Protein AF-A0A9I9EAM4-F1 (afdb_monomer_lite)

Sequence (39 aa):
MSLSKSQTTKGIWLARCAGIEPCTLVMDLEGTDGRERGE

Foldseek 3Di:
DDDDDAWDDDAKDKDWDP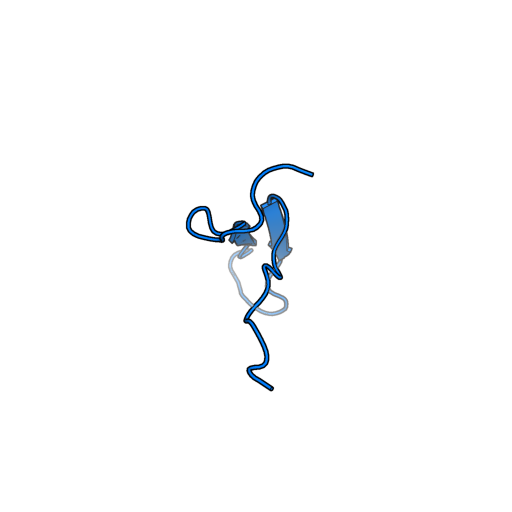PDPPTDIDIDGGDPPGPPPDD

Radius of gyration: 14.72 Å; chains: 1; bounding box: 26×21×46 Å

Structure (mmCIF, N/CA/C/O backbone):
data_AF-A0A9I9EAM4-F1
#
_entry.id   AF-A0A9I9EAM4-F1
#
loop_
_atom_site.group_PDB
_atom_site.id
_atom_site.type_symbol
_atom_site.label_atom_id
_atom_site.label_alt_id
_atom_site.label_comp_id
_atom_site.label_asym_id
_atom_site.label_entity_id
_atom_site.label_seq_id
_atom_site.pdbx_PDB_ins_code
_atom_site.Cartn_x
_atom_site.Cartn_y
_atom_site.Cartn_z
_atom_site.occupancy
_atom_site.B_iso_or_equiv
_atom_site.auth_seq_id
_atom_site.auth_comp_id
_atom_site.auth_asym_id
_atom_site.auth_atom_id
_atom_site.pdbx_PDB_model_num
ATOM 1 N N . MET A 1 1 ? 2.514 -12.694 -27.552 1.00 47.16 1 MET A N 1
ATOM 2 C CA . MET A 1 1 ? 2.409 -11.330 -26.995 1.00 47.16 1 MET A CA 1
ATOM 3 C C . MET A 1 1 ? 2.514 -11.468 -25.484 1.00 47.16 1 MET A C 1
ATOM 5 O O . MET A 1 1 ? 1.586 -11.979 -24.875 1.00 47.16 1 MET A O 1
ATOM 9 N N . SER A 1 2 ? 3.677 -11.204 -24.887 1.00 57.12 2 SER A N 1
ATOM 10 C CA . SER A 1 2 ? 3.836 -11.309 -23.431 1.00 57.12 2 SER A CA 1
ATOM 11 C C . SER A 1 2 ? 3.308 -10.031 -22.783 1.00 57.12 2 SER A C 1
ATOM 13 O O . SER A 1 2 ? 3.848 -8.961 -23.051 1.00 57.12 2 SER A O 1
ATOM 15 N N . LEU A 1 3 ? 2.267 -10.132 -21.954 1.00 71.88 3 LEU A N 1
ATOM 16 C CA . LEU A 1 3 ? 1.837 -9.037 -21.082 1.00 71.88 3 LEU A CA 1
ATOM 17 C C . LEU A 1 3 ? 2.962 -8.783 -20.069 1.00 71.88 3 LEU A C 1
ATOM 19 O O . LEU A 1 3 ? 3.225 -9.625 -19.208 1.00 71.88 3 LEU A O 1
ATOM 23 N N . SER A 1 4 ? 3.688 -7.677 -20.217 1.00 76.19 4 SER A N 1
ATOM 24 C CA . SER A 1 4 ? 4.699 -7.266 -19.244 1.00 76.19 4 SER A CA 1
ATOM 25 C C . SER A 1 4 ? 4.011 -6.797 -17.965 1.00 76.19 4 SER A C 1
ATOM 27 O O . SER A 1 4 ? 3.019 -6.076 -18.024 1.00 76.19 4 SER A O 1
ATOM 29 N N . LYS A 1 5 ? 4.534 -7.205 -16.806 1.00 84.88 5 LYS A N 1
ATOM 30 C CA . LYS A 1 5 ? 4.120 -6.625 -15.523 1.00 84.88 5 LYS A CA 1
ATOM 31 C C . LYS A 1 5 ? 4.647 -5.194 -15.432 1.00 84.88 5 LYS A C 1
ATOM 33 O O . LYS A 1 5 ? 5.807 -4.983 -15.783 1.00 84.88 5 LYS A O 1
ATOM 38 N N . SER A 1 6 ? 3.810 -4.272 -14.962 1.00 87.00 6 SER A N 1
ATOM 39 C CA . SER A 1 6 ? 4.159 -2.863 -14.774 1.00 87.00 6 SER A CA 1
ATOM 40 C C . SER A 1 6 ? 4.154 -2.445 -13.306 1.00 87.00 6 SER A C 1
ATOM 42 O O . SER A 1 6 ? 3.549 -3.124 -12.471 1.00 87.00 6 SER A O 1
ATOM 44 N N . GLN A 1 7 ? 4.822 -1.333 -12.986 1.00 90.62 7 GLN A N 1
ATOM 45 C CA . GLN A 1 7 ? 4.802 -0.748 -11.646 1.00 90.62 7 GLN A CA 1
ATOM 46 C C . GLN A 1 7 ? 3.402 -0.192 -11.363 1.00 90.62 7 GLN A C 1
ATOM 48 O O . GLN A 1 7 ? 2.853 0.566 -12.160 1.00 90.62 7 GLN A O 1
ATOM 53 N N . THR A 1 8 ? 2.821 -0.555 -10.220 1.00 91.56 8 THR A N 1
ATOM 54 C CA . THR A 1 8 ? 1.477 -0.098 -9.824 1.00 91.56 8 THR A CA 1
ATOM 55 C C . THR A 1 8 ? 1.529 0.953 -8.723 1.00 91.56 8 THR A C 1
ATOM 57 O O . THR A 1 8 ? 0.903 2.001 -8.851 1.00 91.56 8 THR A O 1
ATOM 60 N N . THR A 1 9 ? 2.294 0.706 -7.656 1.00 93.00 9 THR A N 1
ATOM 61 C CA . THR A 1 9 ? 2.471 1.677 -6.568 1.00 93.00 9 THR A CA 1
ATOM 62 C C . THR A 1 9 ? 3.549 2.676 -6.964 1.00 93.00 9 THR A C 1
ATOM 64 O O . THR A 1 9 ? 4.670 2.270 -7.264 1.00 93.00 9 THR A O 1
ATOM 67 N N . LYS A 1 10 ? 3.211 3.967 -6.960 1.00 92.44 10 LYS A N 1
ATOM 68 C CA . LYS A 1 10 ? 4.135 5.083 -7.198 1.00 92.44 10 LYS A CA 1
ATOM 69 C C . LYS A 1 10 ? 4.228 5.943 -5.939 1.00 92.44 10 LYS A C 1
ATOM 71 O O . LYS A 1 10 ? 3.196 6.325 -5.387 1.00 92.44 10 LYS A O 1
ATOM 76 N N . GLY A 1 11 ? 5.440 6.252 -5.492 1.00 93.19 11 GLY A N 1
ATOM 77 C CA . GLY A 1 11 ? 5.711 7.011 -4.273 1.00 93.19 11 GLY A CA 1
ATOM 78 C C . GLY A 1 11 ? 5.385 6.263 -2.974 1.00 93.19 11 GLY A C 1
ATOM 79 O O . GLY A 1 11 ? 5.609 5.060 -2.846 1.00 93.19 11 GLY A O 1
ATOM 80 N N . ILE A 1 12 ? 4.890 7.009 -1.985 1.00 96.69 12 ILE A N 1
ATOM 81 C CA . ILE A 1 12 ? 4.556 6.527 -0.638 1.00 96.69 12 ILE A CA 1
ATOM 82 C C . ILE A 1 12 ? 3.085 6.825 -0.379 1.00 96.69 12 ILE A C 1
ATOM 84 O O . ILE A 1 12 ? 2.644 7.964 -0.541 1.00 96.69 12 ILE A O 1
ATOM 88 N N . TRP A 1 13 ? 2.347 5.820 0.074 1.00 97.62 13 TRP A N 1
ATOM 89 C CA . TRP A 1 13 ? 0.932 5.935 0.406 1.00 97.62 13 TRP A CA 1
ATOM 90 C C . TRP A 1 13 ? 0.714 5.655 1.887 1.00 97.62 13 TRP A C 1
ATOM 92 O O . TRP A 1 13 ? 1.383 4.801 2.464 1.00 97.62 13 TRP A O 1
ATOM 102 N N . LEU A 1 14 ? -0.231 6.369 2.502 1.00 98.19 14 LEU A N 1
ATOM 103 C CA . LEU A 1 14 ? -0.602 6.207 3.907 1.00 98.19 14 LEU A CA 1
ATOM 104 C C . LEU A 1 14 ? -2.125 6.124 4.035 1.00 98.19 14 LEU A C 1
ATOM 106 O O . LEU A 1 14 ? -2.842 6.990 3.533 1.00 98.19 14 LEU A O 1
ATOM 110 N N . ALA A 1 15 ? -2.615 5.110 4.742 1.00 97.94 15 ALA A N 1
ATOM 111 C CA . ALA A 1 15 ? -4.036 4.929 5.019 1.00 97.94 15 ALA A CA 1
ATOM 112 C C . ALA A 1 15 ? -4.278 4.531 6.479 1.00 97.94 15 ALA A C 1
ATOM 114 O O . ALA A 1 15 ? -3.433 3.908 7.118 1.00 97.94 15 ALA A O 1
ATOM 115 N N . ARG A 1 16 ? -5.463 4.861 7.001 1.00 97.94 16 ARG A N 1
ATOM 116 C CA . ARG A 1 16 ? -5.943 4.367 8.299 1.00 97.94 16 ARG A CA 1
ATOM 117 C C . ARG A 1 16 ? -6.742 3.081 8.100 1.00 97.94 16 ARG A C 1
ATOM 119 O O . ARG A 1 16 ? -7.652 3.055 7.272 1.00 97.94 16 ARG A O 1
ATOM 126 N N . CYS A 1 17 ? -6.485 2.057 8.909 1.00 97.50 17 CYS A N 1
ATOM 127 C CA . CYS A 1 17 ? -7.322 0.860 8.954 1.00 97.50 17 CYS A CA 1
ATOM 128 C C . CYS A 1 17 ? -8.644 1.160 9.668 1.00 97.50 17 CYS A C 1
ATOM 130 O O . CYS A 1 17 ? -8.678 1.389 10.876 1.00 97.50 17 CYS A O 1
ATOM 132 N N . ALA A 1 18 ? -9.750 1.172 8.924 1.00 97.12 18 ALA A N 1
ATOM 133 C CA . ALA A 1 18 ? -11.072 1.325 9.518 1.00 97.12 18 ALA A CA 1
ATOM 134 C C . ALA A 1 18 ? -11.424 0.099 10.380 1.00 97.12 18 ALA A C 1
ATOM 136 O O . ALA A 1 18 ? -11.267 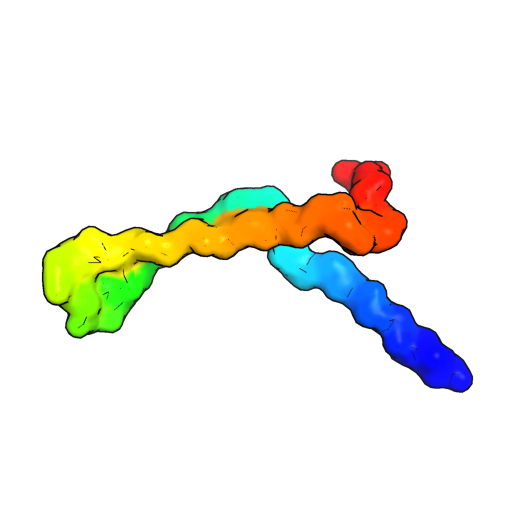-1.035 9.937 1.00 97.12 18 ALA A O 1
ATOM 137 N N . GLY A 1 19 ? -11.918 0.336 11.597 1.00 96.69 19 GLY A N 1
ATOM 138 C CA . GLY A 1 19 ? -12.384 -0.727 12.494 1.00 96.69 19 GLY A CA 1
ATOM 139 C C . GLY A 1 19 ? -11.286 -1.495 13.235 1.00 96.69 19 GLY A C 1
ATOM 140 O O . GLY A 1 19 ? -11.607 -2.468 13.910 1.00 96.69 19 GLY A O 1
ATOM 141 N N . ILE A 1 20 ? -10.020 -1.072 13.135 1.00 97.00 20 ILE A N 1
ATOM 142 C CA . ILE A 1 20 ? -8.916 -1.632 13.925 1.00 97.00 20 ILE A CA 1
ATOM 143 C C . ILE A 1 20 ? -8.510 -0.625 15.000 1.00 97.00 20 ILE A C 1
ATOM 145 O O . ILE A 1 20 ? -8.131 0.501 14.680 1.00 97.00 20 ILE A O 1
ATOM 149 N N . GLU A 1 21 ? -8.572 -1.068 16.258 1.00 95.25 21 GLU A N 1
ATOM 150 C CA . GLU A 1 21 ? -8.072 -0.345 17.426 1.00 95.25 21 GLU A CA 1
ATOM 151 C C . GLU A 1 21 ? -6.893 -1.103 18.064 1.00 95.25 21 GLU A C 1
ATOM 153 O O . GLU A 1 21 ? -6.950 -2.334 18.165 1.00 95.25 21 GLU A O 1
ATOM 158 N N . PRO A 1 22 ? -5.834 -0.404 18.514 1.00 94.88 22 PRO A N 1
ATOM 159 C CA . PRO A 1 22 ? -5.658 1.053 18.476 1.00 94.88 22 PRO A CA 1
ATOM 160 C C . PRO A 1 22 ? -5.510 1.591 17.042 1.00 94.88 22 PRO A C 1
ATOM 162 O O . PRO A 1 22 ? -5.270 0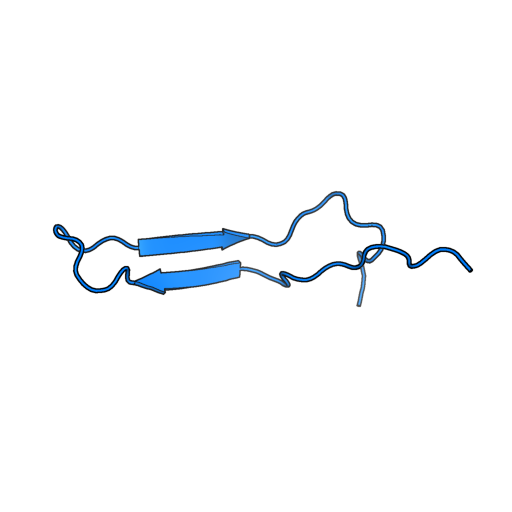.811 16.117 1.00 94.88 22 PRO A O 1
ATOM 165 N N . CYS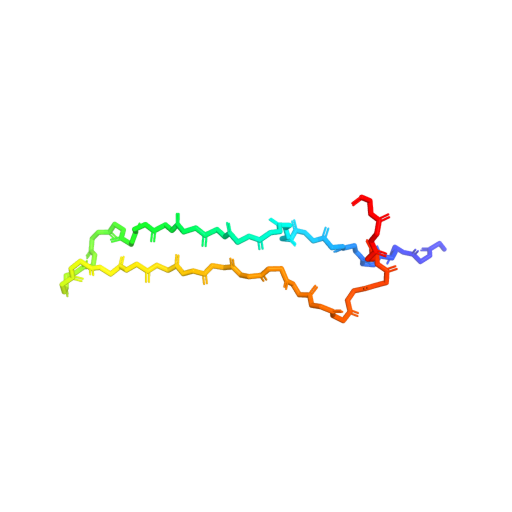 A 1 23 ? -5.645 2.913 16.863 1.00 96.81 23 CYS A N 1
ATOM 166 C CA . CYS A 1 23 ? -5.455 3.601 15.578 1.00 96.81 23 CYS A CA 1
ATOM 167 C C . CYS A 1 23 ? -4.263 3.023 14.798 1.00 96.81 23 CYS A C 1
ATOM 169 O O . CYS A 1 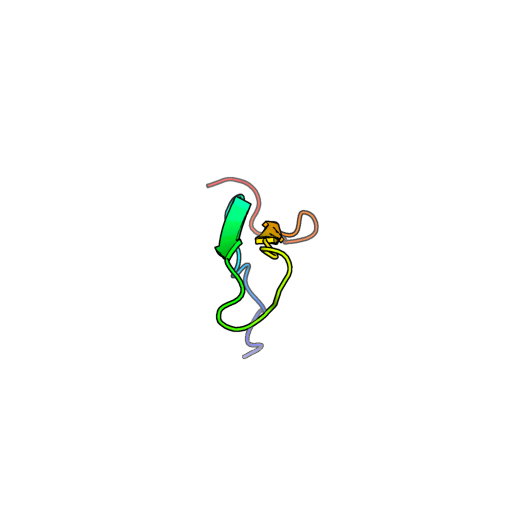23 ? -3.100 3.248 15.137 1.00 96.81 23 CYS A O 1
ATOM 171 N N . THR A 1 24 ? -4.579 2.256 13.756 1.00 97.88 24 THR A N 1
ATOM 172 C CA . THR A 1 24 ? -3.594 1.533 12.953 1.00 97.88 24 THR A CA 1
ATOM 173 C C . THR A 1 24 ? -3.444 2.220 11.604 1.00 97.88 24 THR A C 1
ATOM 175 O O . THR A 1 24 ? -4.429 2.463 10.899 1.00 97.88 24 THR A O 1
ATOM 178 N N . LEU A 1 25 ? -2.201 2.535 11.248 1.00 98.06 25 LEU A N 1
ATOM 179 C CA . LEU A 1 25 ? -1.832 3.133 9.970 1.00 98.06 25 LEU A CA 1
ATOM 180 C C . LEU A 1 25 ? -1.089 2.101 9.119 1.00 98.06 25 LEU A C 1
ATOM 182 O O . LEU A 1 25 ? -0.244 1.369 9.630 1.00 98.06 25 LEU A O 1
ATOM 186 N N . VAL A 1 26 ? -1.385 2.069 7.823 1.00 97.69 26 VAL A N 1
ATOM 187 C CA . VAL A 1 26 ? -0.692 1.238 6.833 1.00 97.69 26 VAL A CA 1
ATOM 188 C C . VAL A 1 26 ? 0.029 2.149 5.860 1.00 97.69 26 VAL A C 1
ATOM 190 O O . VAL A 1 26 ? -0.561 3.095 5.335 1.00 97.69 26 VAL A O 1
ATOM 193 N N . MET A 1 27 ? 1.302 1.842 5.631 1.00 98.31 27 MET A N 1
ATOM 194 C CA . MET A 1 27 ? 2.123 2.472 4.608 1.00 98.31 27 MET A CA 1
ATOM 195 C C . MET A 1 27 ? 2.355 1.484 3.472 1.00 98.31 27 MET A C 1
ATOM 197 O O . MET A 1 27 ? 2.803 0.367 3.725 1.00 98.31 27 MET A O 1
ATOM 201 N N . ASP A 1 28 ? 2.075 1.909 2.245 1.00 97.25 28 ASP A N 1
ATOM 202 C CA . ASP A 1 28 ? 2.441 1.177 1.031 1.00 97.25 28 ASP A CA 1
ATOM 203 C C . ASP A 1 28 ? 3.553 1.939 0.300 1.00 97.25 28 ASP A C 1
ATOM 205 O O . ASP A 1 28 ? 3.510 3.171 0.200 1.00 97.25 28 ASP A O 1
ATOM 209 N N . LEU A 1 29 ? 4.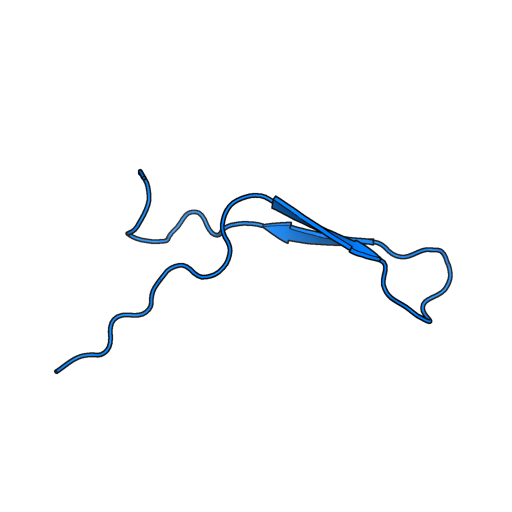578 1.217 -0.154 1.00 95.62 29 LEU A N 1
ATOM 210 C CA . LEU A 1 29 ? 5.809 1.792 -0.701 1.00 95.62 29 LEU A CA 1
ATOM 211 C C . LEU A 1 29 ? 6.015 1.338 -2.144 1.00 95.62 29 LEU A C 1
ATOM 213 O O . LEU A 1 29 ? 5.892 0.153 -2.456 1.00 95.62 29 LEU A O 1
ATOM 217 N N . GLU A 1 30 ? 6.400 2.270 -3.016 1.00 94.56 30 GLU A N 1
ATOM 218 C CA . GLU A 1 30 ? 6.853 1.935 -4.365 1.00 94.56 30 GLU A CA 1
ATOM 219 C C . GLU A 1 30 ? 8.033 0.954 -4.324 1.00 94.56 30 GLU A C 1
ATOM 221 O O . GLU A 1 30 ? 9.059 1.183 -3.678 1.00 94.56 30 GLU A O 1
ATOM 226 N N . GLY A 1 31 ? 7.872 -0.157 -5.045 1.00 91.12 31 GLY A N 1
ATOM 227 C CA . GLY A 1 31 ? 8.921 -1.148 -5.235 1.00 91.12 31 GLY A CA 1
ATOM 228 C C . GLY A 1 31 ? 10.075 -0.585 -6.066 1.00 91.12 31 GLY A C 1
ATOM 229 O O . GLY A 1 31 ? 9.867 0.072 -7.080 1.00 91.12 31 GLY A O 1
ATOM 230 N N . THR A 1 32 ? 11.310 -0.868 -5.659 1.00 89.56 32 THR A N 1
ATOM 231 C CA . THR A 1 32 ? 12.517 -0.295 -6.280 1.00 89.56 32 THR A CA 1
ATOM 232 C C . THR A 1 32 ? 13.156 -1.177 -7.354 1.00 89.56 32 THR A C 1
ATOM 234 O O . THR A 1 32 ? 14.030 -0.703 -8.077 1.00 89.56 32 THR A O 1
ATOM 237 N N . ASP A 1 33 ? 12.716 -2.432 -7.482 1.00 85.62 33 ASP A N 1
ATOM 238 C CA . ASP A 1 33 ? 13.243 -3.430 -8.433 1.00 85.62 33 ASP A CA 1
ATOM 239 C C . ASP A 1 33 ? 12.444 -3.483 -9.759 1.00 85.62 33 ASP A C 1
ATOM 241 O O . ASP A 1 33 ? 12.589 -4.388 -10.582 1.00 85.62 33 ASP A O 1
ATOM 245 N N . GLY A 1 34 ? 11.556 -2.506 -9.980 1.00 76.31 34 GLY A N 1
ATOM 246 C CA . GLY A 1 34 ? 10.817 -2.336 -11.229 1.00 76.31 34 GLY A CA 1
ATOM 247 C C . GLY A 1 34 ? 11.688 -1.732 -12.336 1.00 76.31 34 GLY A C 1
ATOM 248 O O . GLY A 1 34 ? 12.477 -0.818 -12.106 1.00 76.31 34 GLY A O 1
ATOM 249 N N . ARG A 1 35 ? 11.511 -2.196 -13.581 1.00 75.25 35 ARG A N 1
ATOM 250 C CA . ARG A 1 35 ? 12.234 -1.672 -14.762 1.00 75.25 35 ARG A CA 1
ATOM 251 C C . ARG A 1 35 ? 11.825 -0.248 -15.177 1.00 75.25 35 ARG A C 1
ATOM 253 O O . ARG A 1 35 ? 12.422 0.300 -16.093 1.00 75.25 35 ARG A O 1
ATOM 260 N N . GLU A 1 36 ? 10.826 0.340 -14.525 1.00 73.81 36 GLU A N 1
ATOM 261 C CA . GLU A 1 36 ? 10.152 1.593 -14.914 1.00 73.81 36 GLU A CA 1
ATOM 262 C C . GLU A 1 36 ? 10.657 2.824 -14.143 1.00 73.81 36 GLU A C 1
ATOM 264 O O . GLU A 1 36 ? 9.948 3.818 -13.990 1.00 73.81 36 GLU A O 1
ATOM 269 N N . ARG A 1 37 ? 11.865 2.748 -13.582 1.00 64.31 37 ARG A N 1
ATOM 270 C CA . ARG A 1 37 ? 12.430 3.807 -12.744 1.00 64.31 37 ARG A CA 1
ATOM 271 C C . ARG A 1 37 ? 12.870 4.993 -13.619 1.00 64.31 37 ARG A C 1
ATOM 273 O O . ARG A 1 37 ? 13.835 4.848 -14.363 1.00 64.31 37 ARG A O 1
ATOM 280 N N . GLY A 1 38 ? 12.216 6.153 -13.493 1.00 61.22 38 GLY A N 1
ATOM 281 C CA . GLY A 1 38 ? 12.685 7.415 -14.094 1.00 61.22 38 GLY A CA 1
ATOM 282 C C . GLY A 1 38 ? 11.708 8.190 -14.989 1.00 61.22 38 GLY A C 1
ATOM 283 O O . GLY A 1 38 ? 12.166 8.756 -15.978 1.00 61.22 38 GLY A O 1
ATOM 284 N N . GLU A 1 39 ? 10.415 8.247 -14.650 1.00 50.28 39 GLU A N 1
ATOM 285 C CA . GLU A 1 39 ? 9.557 9.371 -15.086 1.00 50.28 39 GLU A CA 1
ATOM 286 C C . GLU A 1 39 ? 9.682 10.558 -14.124 1.00 50.28 39 GLU A C 1
ATOM 288 O O . GLU A 1 39 ? 9.833 10.308 -12.903 1.00 50.28 39 GLU A O 1
#

pLDDT: mean 87.06, std 14.21, range [47.16, 98.31]

InterPro domains:
  IPR008803 RHD3/Sey1 [PTHR45923] (4-39)
  IPR030386 GB1/RHD3-type guanine nucleotide-binding (G) domain [PS51715] (1-39)

Secondary structure (DSSP, 8-state):
----------SEEEEE-TT-TTT-EEEEE--SS-TT---

Organism: Cucumis melo (NCBI:txid3656)